Protein AF-A0A2P1JHE3-F1 (afdb_monomer_lite)

Secondary structure (DSSP, 8-state):
-HHHHHHHHHHHHHHHHHHHHHHHHHHHHHHHHHHHHHHHHHHHHHHHHHHHHHHHHSPTT-HHHHHHHHHHHHHHHHHHHHHHHHHHHHHHHHHHHHHHHT--

InterPro domains:
  IPR004117 Olfactory receptor, insect [PF02949] (7-103)
  IPR004117 Olfactory receptor, insect [PTHR21137] (5-103)

Sequence (104 aa):
MEKFSKAMVKNLVVCVQHHREIIKLAKDIQRIKEIGIFVLFASGALVLCTCLFQLSMVQFGSVESMMLLFFSICMLTEQFLYCWFGSDVIYKGSLILQAAYNTP

Foldseek 3Di:
DVVVVVVVVVVVVVVVVVVVVVVVVVVVCCVVCVVVLVCLVVVLVVLLVVLVVVLVVDDPPDPVNVVSVVVNVVSVVVNVVVVVVVVVVVVVVVVVVVVVVPDD

Organism: Anoplophora chinensis (NCBI:txid217632)

Radius of gyration: 22.86 Å; chains: 1; bounding box: 48×26×66 Å

Structure (mmCIF, N/CA/C/O backbone):
data_AF-A0A2P1JHE3-F1
#
_entry.id   AF-A0A2P1JHE3-F1
#
loop_
_atom_site.group_PDB
_atom_site.id
_atom_site.type_symbol
_atom_site.label_atom_id
_atom_site.label_alt_id
_atom_site.label_comp_id
_atom_site.label_asym_id
_atom_site.label_entity_id
_atom_site.label_seq_id
_atom_site.pdbx_PDB_ins_code
_atom_site.Cartn_x
_atom_site.Cartn_y
_atom_site.Cartn_z
_atom_site.occupancy
_atom_site.B_iso_or_equiv
_atom_site.auth_seq_id
_atom_site.auth_comp_id
_atom_site.auth_asym_id
_atom_site.auth_atom_id
_atom_site.pdbx_PDB_model_num
ATOM 1 N N . MET A 1 1 ? 23.849 13.761 -39.744 1.00 56.97 1 MET A N 1
ATOM 2 C CA . MET A 1 1 ? 22.495 13.203 -39.520 1.00 56.97 1 MET A CA 1
ATOM 3 C C . MET A 1 1 ? 22.518 11.734 -39.086 1.00 56.97 1 MET A C 1
ATOM 5 O O . MET A 1 1 ? 21.883 11.408 -38.094 1.00 56.97 1 MET A O 1
ATOM 9 N N . GLU A 1 2 ? 23.309 10.859 -39.717 1.00 71.25 2 GLU A N 1
ATOM 10 C CA . GLU A 1 2 ? 23.315 9.409 -39.418 1.00 71.25 2 GLU A CA 1
ATOM 11 C C . GLU A 1 2 ? 23.742 9.024 -37.981 1.00 71.25 2 GLU A C 1
ATOM 13 O O . GLU A 1 2 ? 23.157 8.131 -37.371 1.00 71.25 2 GLU A O 1
ATOM 18 N N . LYS A 1 3 ? 24.717 9.734 -37.388 1.00 74.06 3 LYS A N 1
ATOM 19 C CA . LYS A 1 3 ? 25.124 9.523 -35.981 1.00 74.06 3 LYS A CA 1
ATOM 20 C C . LYS A 1 3 ? 24.017 9.878 -34.976 1.00 74.06 3 LYS A C 1
ATOM 22 O O . LYS A 1 3 ? 23.912 9.231 -33.940 1.00 74.06 3 LYS A O 1
ATOM 27 N N . PHE A 1 4 ? 23.192 10.877 -35.295 1.00 77.31 4 PHE A N 1
ATOM 28 C CA . PHE A 1 4 ? 22.107 11.345 -34.429 1.00 77.31 4 PHE A CA 1
ATOM 29 C C . PHE A 1 4 ? 20.936 10.349 -34.423 1.00 77.31 4 PHE A 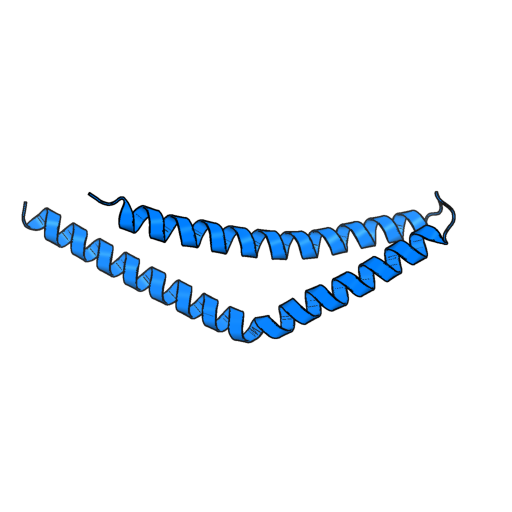C 1
ATOM 31 O O . PHE A 1 4 ? 20.444 9.981 -33.360 1.00 77.31 4 PHE A O 1
ATOM 38 N N . SER A 1 5 ? 20.584 9.808 -35.596 1.00 79.62 5 SER A N 1
ATOM 39 C CA . SER A 1 5 ? 19.575 8.746 -35.734 1.00 79.62 5 SER A CA 1
ATOM 40 C C . SER A 1 5 ? 19.979 7.458 -34.997 1.00 79.62 5 SER A C 1
ATOM 42 O O . SER A 1 5 ? 19.188 6.911 -34.231 1.00 79.62 5 SER A O 1
ATOM 44 N N . LYS A 1 6 ? 21.244 7.019 -35.113 1.00 81.62 6 LYS A N 1
ATOM 45 C CA . LYS A 1 6 ? 21.744 5.834 -34.384 1.00 81.62 6 LYS A CA 1
ATOM 46 C C . LYS A 1 6 ? 21.726 6.019 -32.861 1.00 81.62 6 LYS A C 1
ATOM 48 O O . LYS A 1 6 ? 21.399 5.078 -32.140 1.00 81.62 6 LYS A O 1
ATOM 53 N N . ALA A 1 7 ? 22.046 7.216 -32.365 1.00 83.12 7 ALA A N 1
ATOM 54 C CA . ALA A 1 7 ? 21.971 7.522 -30.936 1.00 83.12 7 ALA A CA 1
ATOM 55 C C . ALA A 1 7 ? 20.520 7.508 -30.420 1.00 83.12 7 ALA A C 1
ATOM 57 O O . ALA A 1 7 ? 20.252 6.940 -29.363 1.00 83.12 7 ALA A O 1
ATOM 58 N N . MET A 1 8 ? 19.578 8.063 -31.186 1.00 82.62 8 MET A N 1
ATOM 59 C CA . MET A 1 8 ? 18.152 8.077 -30.846 1.00 82.62 8 MET A CA 1
ATOM 60 C C . MET A 1 8 ? 17.562 6.661 -30.770 1.00 82.62 8 MET A C 1
ATOM 62 O O . MET A 1 8 ? 16.944 6.312 -29.766 1.00 82.62 8 MET A O 1
ATOM 66 N N . VAL A 1 9 ? 17.829 5.811 -31.768 1.00 84.31 9 VAL A N 1
ATOM 67 C CA . VAL A 1 9 ? 17.373 4.408 -31.776 1.00 84.31 9 VAL A CA 1
ATOM 68 C C . VAL A 1 9 ? 17.953 3.631 -30.593 1.00 84.31 9 VAL A C 1
ATOM 70 O O . VAL A 1 9 ? 17.238 2.877 -29.938 1.00 84.31 9 VAL A O 1
ATOM 73 N N . LYS A 1 10 ? 19.231 3.848 -30.260 1.00 87.81 10 LYS A N 1
ATOM 74 C CA . LYS A 1 10 ? 19.863 3.197 -29.105 1.00 87.81 10 LYS A CA 1
ATOM 75 C C . LYS A 1 10 ? 19.180 3.577 -27.786 1.00 87.81 10 LYS A C 1
ATOM 77 O O . LYS A 1 10 ? 18.931 2.697 -26.967 1.00 87.81 10 LYS A O 1
ATOM 82 N N . ASN A 1 11 ? 18.846 4.853 -27.593 1.00 85.88 11 ASN A N 1
ATOM 83 C CA . ASN A 1 11 ? 18.132 5.312 -26.397 1.00 85.88 11 ASN A CA 1
ATOM 84 C C . ASN A 1 11 ? 16.702 4.756 -26.329 1.00 85.88 11 ASN A C 1
ATOM 86 O O . ASN A 1 11 ? 16.262 4.339 -25.259 1.00 85.88 11 ASN A O 1
ATOM 90 N N . LEU A 1 12 ? 16.008 4.672 -27.468 1.00 84.62 12 LEU A N 1
ATOM 91 C CA . LEU A 1 12 ? 14.670 4.086 -27.540 1.00 84.62 12 LEU A CA 1
ATOM 92 C C . LEU A 1 12 ? 14.678 2.610 -27.122 1.00 84.62 12 LEU A C 1
ATOM 94 O O . LEU A 1 12 ? 13.848 2.198 -26.315 1.00 84.62 12 LEU A O 1
ATOM 98 N N . VAL A 1 13 ? 15.64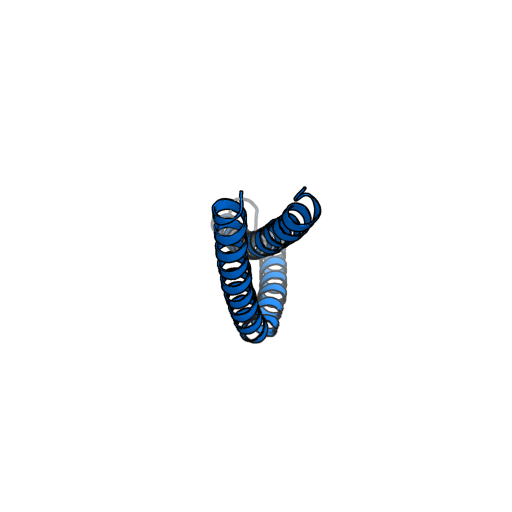6 1.827 -27.608 1.00 87.62 13 VAL A N 1
ATOM 99 C CA . VAL A 1 13 ? 15.802 0.412 -27.227 1.00 87.62 13 VAL A CA 1
ATOM 100 C C . VAL A 1 13 ? 16.006 0.268 -25.717 1.00 87.62 13 VAL A C 1
ATOM 102 O O . VAL A 1 13 ? 15.372 -0.582 -25.095 1.00 87.62 13 VAL A O 1
ATOM 105 N N . VAL A 1 14 ? 16.826 1.129 -25.106 1.00 89.38 14 VAL A N 1
ATOM 106 C CA . VAL A 1 14 ? 17.043 1.129 -23.649 1.00 89.38 14 VAL A CA 1
ATOM 10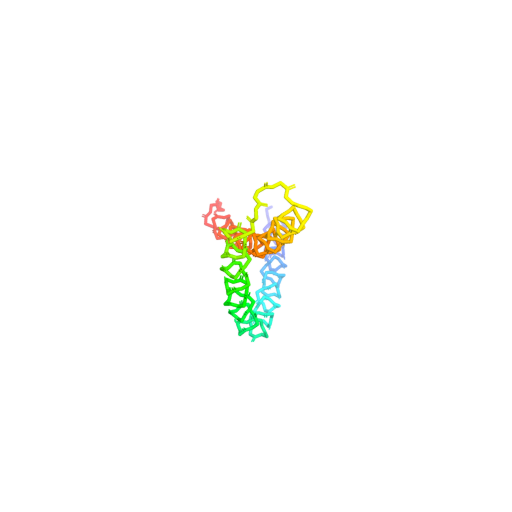7 C C . VAL A 1 14 ? 15.754 1.472 -22.894 1.00 89.38 14 VAL A C 1
ATOM 109 O O . VAL A 1 14 ? 15.407 0.767 -21.946 1.00 89.38 14 VAL A O 1
ATOM 112 N N . CYS A 1 15 ? 15.007 2.492 -23.329 1.00 85.56 15 CYS A N 1
ATOM 113 C CA . CYS A 1 15 ? 13.715 2.853 -22.737 1.00 85.56 15 CYS A CA 1
ATOM 114 C C . CYS A 1 15 ? 12.697 1.708 -22.813 1.00 85.56 15 CYS A C 1
ATOM 116 O O . CYS A 1 15 ? 12.059 1.387 -21.811 1.00 85.56 15 CYS A O 1
ATOM 118 N N . VAL A 1 16 ? 12.570 1.061 -23.974 1.00 86.94 16 VAL A N 1
ATOM 119 C CA . VAL A 1 16 ? 11.651 -0.071 -24.173 1.00 86.94 16 VAL A CA 1
ATOM 120 C C . VAL A 1 16 ? 12.042 -1.250 -23.286 1.00 86.94 16 VAL A C 1
ATOM 122 O O . VAL A 1 16 ? 11.178 -1.873 -22.667 1.00 86.94 16 VAL A O 1
ATOM 125 N N . GLN A 1 17 ? 13.336 -1.546 -23.178 1.00 90.19 17 GLN A N 1
ATOM 126 C CA . GLN A 1 17 ? 13.817 -2.648 -22.354 1.00 90.19 17 GLN A CA 1
ATOM 127 C C . GLN A 1 17 ? 13.590 -2.385 -20.862 1.00 90.19 17 GLN A C 1
ATOM 129 O O . GLN A 1 17 ? 13.108 -3.267 -20.157 1.00 90.19 17 GLN A O 1
ATOM 134 N N . HIS A 1 18 ? 13.833 -1.158 -20.396 1.00 87.62 18 HIS A N 1
ATOM 135 C CA . HIS A 1 18 ? 13.558 -0.767 -19.016 1.00 87.62 18 HIS A CA 1
ATOM 136 C C . HIS A 1 18 ? 12.055 -0.808 -18.694 1.00 87.62 18 HIS A C 1
ATOM 138 O O . HIS A 1 18 ? 11.648 -1.353 -17.671 1.00 87.62 18 HIS A O 1
ATOM 144 N N . HIS A 1 19 ? 11.208 -0.311 -19.600 1.00 87.06 19 HIS A N 1
ATOM 145 C CA . HIS A 1 19 ? 9.756 -0.371 -19.438 1.00 87.06 19 HIS A CA 1
ATOM 146 C C . HIS A 1 19 ? 9.236 -1.815 -19.382 1.00 87.06 19 HIS A C 1
ATOM 148 O O . HIS A 1 19 ? 8.353 -2.131 -18.584 1.00 87.06 19 HIS A O 1
ATOM 154 N N . ARG A 1 20 ? 9.821 -2.719 -20.177 1.00 87.88 20 ARG A N 1
ATOM 155 C CA . ARG A 1 20 ? 9.478 -4.145 -20.165 1.00 87.88 20 ARG A CA 1
ATOM 156 C C . ARG A 1 20 ? 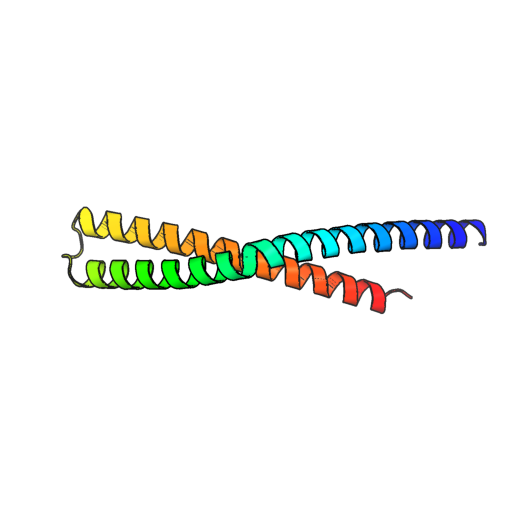9.784 -4.802 -18.819 1.00 87.88 20 ARG A C 1
ATOM 158 O O . ARG A 1 20 ? 8.958 -5.576 -18.341 1.00 87.88 20 ARG A O 1
ATOM 165 N N . GLU A 1 21 ? 10.919 -4.477 -18.205 1.00 88.56 21 GLU A N 1
ATOM 166 C CA . GLU A 1 21 ? 11.270 -4.971 -16.868 1.00 88.56 21 GLU A CA 1
ATOM 167 C C . GLU A 1 21 ? 10.325 -4.415 -15.792 1.00 88.56 21 GLU A C 1
ATOM 169 O O . GLU A 1 21 ? 9.848 -5.176 -14.952 1.00 88.56 21 GLU A O 1
ATOM 174 N N . ILE A 1 22 ? 9.950 -3.131 -15.869 1.00 87.00 22 ILE A N 1
ATOM 175 C CA . ILE A 1 22 ? 8.954 -2.526 -14.965 1.00 87.00 22 ILE A CA 1
ATOM 176 C C . ILE A 1 22 ? 7.599 -3.236 -15.080 1.00 87.00 22 ILE A C 1
ATOM 178 O O . ILE A 1 22 ? 6.998 -3.574 -14.064 1.00 87.00 22 ILE A O 1
ATOM 182 N N . ILE A 1 23 ? 7.118 -3.509 -16.300 1.00 86.12 23 ILE A N 1
ATOM 183 C CA . ILE A 1 23 ? 5.855 -4.238 -16.512 1.00 86.12 23 ILE A CA 1
ATOM 184 C C . ILE A 1 23 ? 5.942 -5.660 -15.956 1.00 86.12 23 ILE A C 1
ATOM 186 O O . ILE A 1 23 ? 4.969 -6.166 -15.397 1.00 86.12 23 ILE A O 1
ATOM 190 N N . LYS A 1 24 ? 7.083 -6.329 -16.131 1.00 87.56 24 LYS A N 1
ATOM 191 C CA . LYS A 1 24 ? 7.291 -7.695 -15.648 1.00 87.56 24 LYS A CA 1
ATOM 192 C C . LYS A 1 24 ? 7.254 -7.742 -14.121 1.00 87.56 24 LYS A C 1
ATOM 194 O O . LYS A 1 24 ? 6.475 -8.510 -13.567 1.00 87.56 24 LYS A O 1
ATOM 199 N N . LEU A 1 25 ? 7.979 -6.832 -13.470 1.00 83.12 25 LEU A N 1
ATOM 200 C CA . LEU A 1 25 ? 7.945 -6.649 -12.022 1.00 83.12 25 LEU A CA 1
ATOM 201 C C . LEU A 1 25 ? 6.530 -6.320 -11.526 1.00 83.12 25 LEU A C 1
ATOM 203 O O . LEU A 1 25 ? 6.060 -6.926 -10.568 1.00 83.12 25 LEU A O 1
ATOM 207 N N . ALA A 1 26 ? 5.826 -5.404 -12.195 1.00 83.12 26 ALA A N 1
ATOM 208 C CA . ALA A 1 26 ? 4.453 -5.055 -11.846 1.00 83.12 26 ALA A CA 1
ATOM 209 C C . ALA A 1 26 ? 3.514 -6.265 -11.948 1.00 83.12 26 ALA A C 1
ATOM 211 O O . ALA A 1 26 ? 2.732 -6.494 -11.033 1.00 83.12 26 ALA A O 1
ATOM 212 N N . LYS A 1 27 ? 3.625 -7.084 -13.002 1.00 81.56 27 LYS A N 1
ATOM 213 C CA . LYS A 1 27 ? 2.839 -8.320 -13.160 1.00 81.56 27 LYS A CA 1
ATOM 214 C C . LYS A 1 27 ? 3.142 -9.357 -12.085 1.00 81.56 27 LYS A C 1
ATOM 216 O O . LYS A 1 27 ? 2.212 -9.999 -11.601 1.00 81.56 27 LYS A O 1
ATOM 221 N N . ASP A 1 28 ? 4.406 -9.521 -11.711 1.00 82.12 28 ASP A N 1
ATOM 222 C CA . ASP A 1 28 ? 4.798 -10.457 -10.657 1.00 82.12 28 ASP A CA 1
ATOM 223 C C . ASP A 1 28 ? 4.262 -10.000 -9.292 1.00 82.12 28 ASP A C 1
ATOM 225 O O . ASP A 1 28 ? 3.684 -10.798 -8.553 1.00 82.12 28 ASP A O 1
ATOM 229 N N . ILE A 1 29 ? 4.340 -8.697 -8.995 1.00 79.75 29 ILE A N 1
ATOM 230 C CA . ILE A 1 29 ? 3.731 -8.101 -7.798 1.00 79.75 29 ILE A CA 1
ATOM 231 C C . ILE A 1 29 ? 2.212 -8.279 -7.826 1.00 79.75 29 ILE A C 1
ATOM 233 O O . ILE A 1 29 ? 1.630 -8.707 -6.834 1.00 79.75 29 ILE A O 1
ATOM 237 N N . GLN A 1 30 ? 1.566 -7.990 -8.954 1.00 78.19 30 GLN A N 1
ATOM 238 C CA . GLN A 1 30 ? 0.115 -8.051 -9.098 1.00 78.19 30 GLN A CA 1
ATOM 239 C C . GLN A 1 30 ? -0.408 -9.485 -8.937 1.00 78.19 30 GLN A C 1
ATOM 241 O O . GLN A 1 30 ? -1.386 -9.683 -8.227 1.00 78.19 30 GLN A O 1
ATOM 246 N N . ARG A 1 31 ? 0.293 -10.497 -9.466 1.00 75.19 31 ARG A N 1
ATOM 247 C CA . ARG A 1 31 ? -0.045 -11.919 -9.268 1.00 75.19 31 ARG A CA 1
ATOM 248 C C . ARG A 1 31 ? 0.054 -12.353 -7.804 1.00 75.19 31 ARG A C 1
ATOM 250 O O . ARG A 1 31 ? -0.751 -13.143 -7.333 1.00 75.19 31 ARG A O 1
ATOM 257 N N . ILE A 1 32 ? 1.045 -11.849 -7.073 1.00 70.62 32 ILE A N 1
ATOM 258 C CA . ILE A 1 32 ? 1.224 -12.178 -5.650 1.00 70.62 32 ILE A CA 1
ATOM 259 C C . ILE A 1 32 ? 0.223 -11.401 -4.776 1.00 70.62 32 ILE A C 1
ATOM 261 O O . ILE A 1 32 ? -0.154 -11.857 -3.697 1.00 70.62 32 ILE A O 1
ATOM 265 N N . LYS A 1 33 ? -0.209 -10.216 -5.224 1.00 65.19 33 LYS A N 1
ATOM 266 C CA . LYS A 1 33 ? -0.967 -9.254 -4.416 1.00 65.19 33 LYS A CA 1
ATOM 267 C C . LYS A 1 33 ? -2.442 -9.129 -4.784 1.00 65.19 33 LYS A C 1
ATOM 269 O O . LYS A 1 33 ? -3.150 -8.511 -4.005 1.00 65.19 33 LYS A O 1
ATOM 274 N N . GLU A 1 34 ? -2.941 -9.695 -5.882 1.00 77.12 34 GLU A N 1
ATOM 275 C CA . GLU A 1 34 ? -4.351 -9.535 -6.287 1.00 77.12 34 GLU A CA 1
ATOM 276 C C . GLU A 1 34 ? -5.328 -10.027 -5.208 1.00 77.12 34 GLU A C 1
ATOM 278 O O . GLU A 1 34 ? -6.221 -9.290 -4.789 1.00 77.12 34 GLU A O 1
ATOM 283 N N . ILE A 1 35 ? -5.084 -11.222 -4.660 1.00 81.75 35 ILE A N 1
ATOM 284 C CA . ILE A 1 35 ? -5.868 -11.775 -3.549 1.00 81.75 35 ILE A CA 1
ATOM 285 C C . ILE A 1 35 ? -5.599 -10.977 -2.267 1.00 81.75 35 ILE A C 1
ATOM 287 O O . ILE A 1 35 ? -6.523 -10.674 -1.517 1.00 81.75 35 ILE A O 1
ATOM 291 N N . GLY A 1 36 ? -4.342 -10.595 -2.023 1.00 85.56 36 GLY A N 1
ATOM 292 C CA . GLY A 1 36 ? -3.954 -9.849 -0.824 1.00 85.56 36 GLY A CA 1
ATOM 293 C C . GLY A 1 36 ? -4.606 -8.467 -0.732 1.00 85.56 36 GLY A C 1
ATOM 294 O O . GLY A 1 36 ? -5.080 -8.086 0.332 1.00 85.56 36 GLY A O 1
ATOM 295 N N . ILE A 1 37 ? -4.679 -7.740 -1.846 1.00 85.12 37 ILE A N 1
ATOM 296 C CA . ILE A 1 37 ? -5.332 -6.432 -1.943 1.00 85.12 37 ILE A CA 1
ATOM 297 C C . ILE A 1 37 ? -6.841 -6.606 -1.781 1.00 85.12 37 ILE A C 1
ATOM 299 O O . ILE A 1 37 ? -7.449 -5.875 -1.010 1.00 85.12 37 ILE A O 1
ATOM 303 N N . PHE A 1 38 ? -7.452 -7.605 -2.423 1.00 85.62 38 PHE A N 1
ATOM 304 C CA . PHE A 1 38 ? -8.880 -7.873 -2.240 1.00 85.62 38 PHE A CA 1
ATOM 305 C C . PHE A 1 38 ? -9.234 -8.135 -0.768 1.00 85.62 38 PHE A C 1
ATOM 307 O O . PHE A 1 38 ? -10.169 -7.538 -0.234 1.00 85.62 38 PHE A O 1
ATOM 314 N N . VAL A 1 39 ? -8.447 -8.974 -0.089 1.00 88.00 39 VAL A N 1
ATOM 315 C CA . VAL A 1 39 ? -8.630 -9.269 1.337 1.00 88.00 39 VAL A CA 1
ATOM 316 C C . VAL A 1 39 ? -8.390 -8.030 2.198 1.00 88.00 39 VAL A C 1
ATOM 318 O O . VAL A 1 39 ? -9.159 -7.812 3.126 1.00 88.00 39 VAL A O 1
ATOM 321 N N . LEU A 1 40 ? -7.386 -7.203 1.890 1.00 87.12 40 LEU A N 1
ATOM 322 C CA . LEU A 1 40 ? -7.119 -5.937 2.586 1.00 87.12 40 LEU A CA 1
ATOM 323 C C . LEU A 1 40 ? -8.293 -4.951 2.465 1.00 87.12 40 LEU A C 1
ATOM 325 O O . LEU A 1 40 ? -8.668 -4.305 3.442 1.00 87.12 40 LEU A O 1
ATOM 329 N N . PHE A 1 41 ? -8.905 -4.845 1.283 1.00 87.75 41 PHE A N 1
ATOM 330 C CA . PHE A 1 41 ? -10.079 -3.994 1.074 1.00 87.75 41 PHE A CA 1
ATOM 331 C C . PHE A 1 41 ? -11.319 -4.521 1.784 1.00 87.75 41 PHE A C 1
ATOM 333 O O . PHE A 1 41 ? -12.011 -3.754 2.453 1.00 87.75 41 PHE A O 1
ATOM 340 N N . ALA A 1 42 ? -11.578 -5.824 1.689 1.00 90.38 42 ALA A N 1
ATOM 341 C CA . ALA A 1 42 ? -12.710 -6.450 2.357 1.00 90.38 42 ALA A CA 1
ATOM 342 C C . ALA A 1 42 ? -12.582 -6.379 3.888 1.00 90.38 42 ALA A C 1
ATOM 344 O O . ALA A 1 42 ? -13.526 -5.979 4.568 1.00 90.38 42 ALA A O 1
ATOM 345 N N . SER A 1 43 ? -11.410 -6.715 4.437 1.00 89.44 43 SER A N 1
ATOM 346 C CA . SER A 1 43 ? -11.154 -6.649 5.878 1.00 89.44 43 SER A CA 1
ATOM 347 C C . SER A 1 43 ? -11.167 -5.208 6.380 1.00 89.44 43 SER A C 1
ATOM 349 O O . SER A 1 43 ? -11.816 -4.928 7.384 1.00 89.44 43 SER A O 1
ATOM 351 N N . GLY A 1 44 ? -10.548 -4.278 5.646 1.00 90.50 44 GLY A N 1
ATOM 352 C CA . GLY A 1 44 ? -10.577 -2.852 5.954 1.00 90.50 44 GLY A CA 1
ATOM 353 C C . GLY A 1 44 ? -12.002 -2.301 5.991 1.00 90.50 44 GLY A C 1
ATOM 354 O O . GLY A 1 44 ? -12.356 -1.597 6.932 1.00 90.50 44 GLY A O 1
ATOM 355 N N . ALA A 1 45 ? -12.855 -2.670 5.029 1.00 90.50 45 ALA A N 1
ATOM 356 C CA . ALA A 1 45 ? -14.260 -2.264 5.018 1.00 90.50 45 ALA A CA 1
ATOM 357 C C . ALA A 1 45 ? -15.028 -2.797 6.238 1.00 90.50 45 ALA A C 1
ATOM 359 O O . ALA A 1 45 ? -15.727 -2.033 6.899 1.00 90.50 45 ALA A O 1
ATOM 360 N N . LEU A 1 46 ? -14.861 -4.079 6.581 1.00 92.69 46 LEU A N 1
ATOM 361 C CA . LEU A 1 46 ? -15.497 -4.675 7.760 1.00 92.69 46 LEU A CA 1
ATOM 362 C C . LEU A 1 46 ? -15.047 -3.994 9.058 1.00 92.69 46 LEU A C 1
ATOM 364 O O . LEU A 1 46 ? -15.888 -3.641 9.884 1.00 92.69 46 LEU A O 1
ATOM 368 N N . VAL A 1 47 ? -13.740 -3.761 9.214 1.00 90.50 47 VAL A N 1
ATOM 369 C CA . VAL A 1 47 ? -13.177 -3.065 10.379 1.00 90.50 47 VAL A CA 1
ATOM 370 C C . VAL A 1 47 ? -13.753 -1.654 10.478 1.00 90.50 47 VAL A C 1
ATOM 372 O O . VAL A 1 47 ? -14.272 -1.282 11.528 1.00 90.50 47 VAL A O 1
ATOM 375 N N . LEU A 1 48 ? -13.772 -0.894 9.383 1.00 90.94 48 LEU A N 1
ATOM 376 C CA . LEU A 1 48 ? -14.339 0.455 9.370 1.00 90.94 48 LEU A CA 1
ATOM 377 C C . LEU A 1 48 ? -15.828 0.469 9.717 1.00 90.94 48 LEU A C 1
ATOM 379 O O . LEU A 1 48 ? -16.250 1.295 10.523 1.00 90.94 48 LEU A O 1
ATOM 383 N N . CYS A 1 49 ? -16.620 -0.461 9.183 1.00 91.00 49 CYS A N 1
ATOM 384 C CA . CYS A 1 49 ? -18.031 -0.591 9.542 1.00 91.00 49 CYS A CA 1
ATOM 385 C C . CYS A 1 49 ? -18.210 -0.866 11.040 1.00 91.00 49 CYS A C 1
ATOM 387 O O . CYS A 1 49 ? -19.054 -0.239 11.678 1.00 91.00 49 CYS A O 1
ATOM 389 N N . THR A 1 50 ? -17.401 -1.760 11.615 1.00 90.31 50 THR A N 1
ATOM 390 C CA . THR A 1 50 ? -17.470 -2.068 13.051 1.00 90.31 50 THR A CA 1
ATOM 391 C C . THR A 1 50 ? -17.056 -0.881 13.918 1.00 90.31 50 THR A C 1
ATOM 393 O O . THR A 1 50 ? -17.752 -0.575 14.884 1.00 90.31 50 THR A O 1
ATOM 396 N N . CYS A 1 51 ? -15.999 -0.152 13.549 1.00 89.56 51 CYS A N 1
ATOM 397 C CA . CYS A 1 51 ? -15.559 1.034 14.281 1.00 89.56 51 CYS A CA 1
ATOM 398 C C . CYS A 1 51 ? -16.581 2.173 14.200 1.00 89.56 51 CYS A C 1
ATOM 400 O O . CYS A 1 51 ? -16.866 2.801 15.215 1.00 89.56 51 CYS A O 1
ATOM 402 N N . LEU A 1 52 ? -17.181 2.412 13.030 1.00 88.50 52 LEU A N 1
ATOM 403 C CA . LEU A 1 52 ? -18.244 3.409 12.863 1.00 88.50 52 LEU A CA 1
ATOM 404 C C . LEU A 1 52 ? -19.497 3.043 13.666 1.00 88.50 52 LEU A C 1
ATOM 406 O O . LEU A 1 52 ? -20.111 3.912 14.282 1.00 88.50 52 LEU A O 1
ATOM 410 N N . PHE A 1 53 ? -19.856 1.758 13.706 1.00 90.06 53 PHE A N 1
ATOM 411 C CA . PHE A 1 53 ? -20.961 1.280 14.531 1.00 90.06 53 PHE A CA 1
ATOM 412 C C . PHE A 1 53 ? -20.678 1.469 16.027 1.00 90.06 53 PHE A C 1
ATOM 414 O O . PHE A 1 53 ? -21.523 1.994 16.748 1.00 90.06 53 PHE A O 1
ATOM 421 N N . GLN A 1 54 ? -19.478 1.116 16.493 1.00 89.00 54 GLN A N 1
ATOM 422 C CA . GLN A 1 54 ? -19.065 1.344 17.881 1.00 89.00 54 GLN A CA 1
ATOM 423 C C . GLN A 1 54 ? -19.055 2.835 18.234 1.00 89.00 54 GLN A C 1
ATOM 42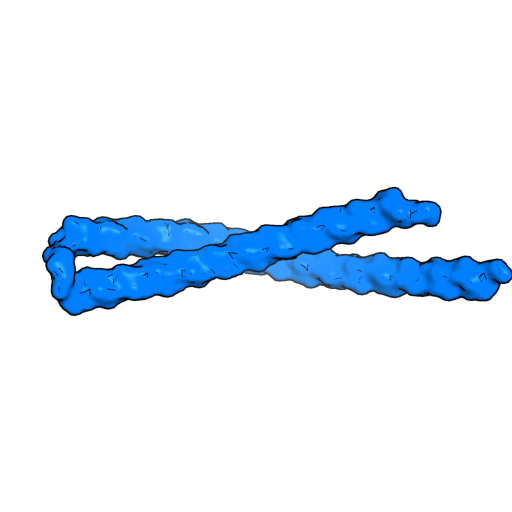5 O O . GLN A 1 54 ? -19.583 3.219 19.274 1.00 89.00 54 GLN A O 1
ATOM 430 N N . LEU A 1 55 ? -18.551 3.691 17.342 1.00 88.12 55 LEU A N 1
ATOM 431 C CA . LEU A 1 55 ? -18.593 5.147 17.501 1.00 88.12 55 LEU A CA 1
ATOM 432 C C . LEU A 1 55 ? -20.022 5.685 17.632 1.00 88.12 55 LEU A C 1
ATOM 434 O O . LEU A 1 55 ? -20.242 6.623 18.389 1.00 88.12 55 LEU A O 1
ATOM 438 N N . SER A 1 56 ? -20.992 5.086 16.935 1.00 86.94 56 SER A N 1
ATOM 439 C CA . SER A 1 56 ? -22.407 5.458 17.047 1.00 86.94 56 SER A CA 1
ATOM 440 C C . SER A 1 56 ? -23.055 5.030 18.369 1.00 86.94 56 SER A C 1
ATOM 442 O O . SER A 1 56 ? -24.121 5.545 18.704 1.00 86.94 56 SER A O 1
ATOM 444 N N . MET A 1 57 ? -22.468 4.068 19.085 1.00 86.25 57 MET A N 1
ATOM 445 C CA . MET A 1 57 ? -23.017 3.501 20.324 1.00 86.25 57 MET A CA 1
ATOM 446 C C . MET A 1 57 ? -22.358 4.091 21.582 1.00 86.25 57 MET A C 1
ATOM 448 O O . MET A 1 57 ? -22.972 4.110 22.647 1.00 86.25 57 MET A O 1
ATOM 452 N N . VAL A 1 58 ? -21.117 4.574 21.475 1.00 86.44 58 VAL A N 1
ATOM 453 C CA . VAL A 1 58 ? -20.365 5.194 22.576 1.00 86.44 58 VAL A CA 1
ATOM 454 C C . VAL A 1 58 ? -20.775 6.663 22.750 1.00 86.44 58 VAL A C 1
ATOM 456 O O . VAL A 1 58 ? -21.059 7.364 21.782 1.00 86.44 58 VAL A O 1
ATOM 459 N N . GLN A 1 59 ? -20.788 7.165 23.991 1.00 80.88 59 GLN A N 1
ATOM 460 C CA . GLN A 1 59 ? -21.057 8.584 24.241 1.00 80.88 59 GLN A CA 1
ATOM 461 C C . GLN A 1 59 ? -19.978 9.485 23.624 1.00 80.88 59 GLN A C 1
ATOM 463 O O . GLN A 1 59 ? -18.783 9.324 23.889 1.00 80.88 59 GLN A O 1
ATOM 468 N N . PHE A 1 60 ? -20.421 10.472 22.842 1.00 76.25 60 PHE A N 1
ATOM 469 C CA . PHE A 1 60 ? -19.554 11.495 22.264 1.00 76.25 60 PHE A CA 1
ATOM 470 C C . PHE A 1 60 ? -18.774 12.231 23.363 1.00 76.25 60 PHE A C 1
ATOM 472 O O . PHE A 1 60 ? -19.363 12.759 24.304 1.00 76.25 60 PHE A O 1
ATOM 479 N N . GLY A 1 61 ? -17.445 12.267 23.230 1.00 74.69 61 GLY A N 1
ATOM 480 C CA . GLY A 1 61 ? -16.548 12.936 24.178 1.00 74.69 61 GLY A CA 1
ATOM 481 C C . GLY A 1 61 ? -15.882 12.011 25.201 1.00 74.69 61 GLY A C 1
ATOM 482 O O . GLY A 1 61 ? -15.084 12.487 26.006 1.00 74.69 61 GLY A O 1
ATOM 483 N N . SER A 1 62 ? -16.149 10.700 25.168 1.00 87.00 62 SER A N 1
ATOM 484 C CA . SER A 1 62 ? -15.372 9.732 25.950 1.00 87.00 62 SER A CA 1
ATOM 485 C C . SER A 1 62 ? -13.979 9.509 25.341 1.00 87.00 62 SER A C 1
ATOM 487 O O . SER A 1 62 ? -13.790 9.606 24.125 1.00 87.00 62 SER A O 1
ATOM 489 N N . VAL A 1 63 ? -13.002 9.145 26.177 1.00 87.75 63 VAL A N 1
ATOM 490 C CA . VAL A 1 63 ? -11.648 8.761 25.725 1.00 87.75 63 VAL A CA 1
ATOM 491 C C . VAL A 1 63 ? -11.700 7.602 24.720 1.00 87.75 63 VAL A C 1
ATOM 493 O O . VAL A 1 63 ? -10.966 7.602 23.734 1.00 87.75 63 VAL A O 1
ATOM 496 N N . GLU A 1 64 ? -12.617 6.658 24.926 1.00 87.38 64 GLU A N 1
ATOM 497 C CA . GLU A 1 64 ? -12.850 5.519 24.035 1.00 87.38 64 GLU A CA 1
ATOM 498 C C . GLU A 1 64 ? -13.311 5.964 22.638 1.00 87.38 64 GLU A C 1
ATOM 500 O O . GLU A 1 64 ? -12.754 5.518 21.635 1.00 87.38 64 GLU A O 1
ATOM 505 N N . SER A 1 65 ? -14.255 6.912 22.556 1.00 86.81 65 SER A N 1
ATOM 506 C CA . SER A 1 65 ? -14.724 7.461 21.276 1.00 86.81 65 SER A CA 1
ATOM 507 C C . SER A 1 65 ? -13.593 8.139 20.497 1.00 86.81 65 SER A C 1
ATOM 509 O O . SER A 1 65 ? -13.473 7.960 19.287 1.00 86.81 65 SER A O 1
ATOM 511 N N . MET A 1 66 ? -12.708 8.859 21.191 1.00 88.44 66 MET A N 1
ATOM 512 C CA . MET A 1 66 ? -11.569 9.537 20.576 1.00 88.44 66 MET A CA 1
ATOM 513 C C . MET A 1 66 ? -10.535 8.533 20.048 1.00 88.44 66 MET A C 1
ATOM 515 O O . MET A 1 66 ? -10.062 8.679 18.921 1.00 88.44 66 MET A O 1
ATOM 519 N N . MET A 1 67 ? -10.229 7.479 20.811 1.00 89.38 67 MET A N 1
ATOM 520 C CA . MET A 1 67 ? -9.334 6.401 20.370 1.00 89.38 67 MET A CA 1
ATOM 521 C C . MET A 1 67 ? -9.884 5.653 19.147 1.00 89.38 67 MET A C 1
ATOM 523 O O . MET A 1 67 ? -9.142 5.433 18.189 1.00 89.38 67 MET A O 1
ATOM 527 N N . LEU A 1 68 ? -11.178 5.315 19.140 1.00 89.62 68 LEU A N 1
ATOM 528 C CA . LEU A 1 68 ? -11.840 4.662 18.005 1.00 89.62 68 LEU A CA 1
ATOM 529 C C . LEU A 1 68 ? -11.843 5.542 16.747 1.00 89.62 68 LEU A C 1
ATOM 531 O O . LEU A 1 68 ? -11.641 5.038 15.640 1.00 89.62 68 LEU A O 1
ATOM 535 N N . LEU A 1 69 ? -12.023 6.855 16.906 1.00 89.12 69 LEU A N 1
ATOM 536 C CA . LEU A 1 69 ? -11.933 7.831 15.817 1.00 89.12 69 LEU A CA 1
ATOM 537 C C . LEU A 1 69 ? -10.530 7.873 15.211 1.00 89.12 69 LEU A C 1
ATOM 539 O O . LEU A 1 69 ? -10.392 7.729 13.997 1.00 89.12 69 LEU A O 1
ATOM 543 N N . PHE A 1 70 ? -9.489 8.016 16.036 1.00 91.00 70 PHE A N 1
ATOM 544 C CA . PHE A 1 70 ? -8.108 8.006 15.549 1.00 91.00 70 PHE A CA 1
ATOM 545 C C . PHE A 1 70 ? -7.754 6.691 14.865 1.00 91.00 70 PHE A C 1
ATOM 547 O O . PHE A 1 70 ? -7.184 6.709 13.777 1.00 91.00 70 PHE A O 1
ATOM 554 N N . PHE A 1 71 ? -8.141 5.559 15.453 1.00 90.69 71 PHE A N 1
ATOM 555 C CA . PHE A 1 71 ? -7.943 4.251 14.841 1.00 90.69 71 PHE A CA 1
ATOM 556 C C . PHE A 1 71 ? -8.619 4.162 13.465 1.00 90.69 71 PHE A C 1
ATOM 558 O O . PHE A 1 71 ? -7.978 3.781 12.487 1.00 90.69 71 PHE A O 1
ATOM 565 N N . SER A 1 72 ? -9.875 4.604 13.356 1.00 89.69 72 SER A N 1
ATOM 566 C CA . SER A 1 72 ? -10.616 4.617 12.089 1.00 89.69 72 SER A CA 1
ATOM 567 C C . SER A 1 72 ? -9.946 5.500 11.033 1.00 89.69 72 SER A C 1
ATOM 569 O O . SER A 1 72 ? -9.818 5.093 9.881 1.00 89.69 72 SER A O 1
ATOM 571 N N . ILE A 1 73 ? -9.472 6.690 11.418 1.00 91.19 73 ILE A N 1
ATOM 572 C CA . ILE A 1 73 ? -8.759 7.615 10.523 1.00 91.19 73 ILE A CA 1
ATOM 573 C C . ILE A 1 73 ? -7.438 7.003 10.045 1.00 91.19 73 ILE A C 1
ATOM 575 O O . ILE A 1 73 ? -7.119 7.087 8.857 1.00 91.19 73 ILE A O 1
ATOM 579 N N . CYS A 1 74 ? -6.683 6.356 10.934 1.00 91.56 74 CYS A N 1
ATOM 580 C CA . CYS A 1 74 ? -5.446 5.665 10.572 1.00 91.56 74 CYS A CA 1
ATOM 581 C C . CYS A 1 74 ? -5.706 4.548 9.552 1.00 91.56 74 CYS A C 1
ATOM 583 O O . CYS A 1 74 ? -5.051 4.510 8.512 1.00 91.56 74 CYS A O 1
ATOM 585 N N . MET A 1 75 ? -6.707 3.697 9.796 1.00 88.88 75 MET A N 1
ATOM 586 C CA . MET A 1 75 ? -7.071 2.604 8.884 1.00 88.88 75 MET A CA 1
ATOM 587 C C . MET A 1 75 ? -7.572 3.124 7.526 1.00 88.88 75 MET A C 1
ATOM 589 O O . MET A 1 75 ? -7.213 2.586 6.478 1.00 88.88 75 MET A O 1
ATOM 593 N N . LEU A 1 76 ? -8.353 4.212 7.516 1.00 89.38 76 LEU A N 1
ATOM 594 C CA . LEU A 1 76 ? -8.767 4.894 6.283 1.00 89.38 76 LEU A CA 1
ATOM 595 C C . LEU A 1 76 ? -7.572 5.444 5.504 1.00 89.38 76 LEU A C 1
ATOM 597 O O . LEU A 1 76 ? -7.538 5.343 4.279 1.00 89.38 76 LEU 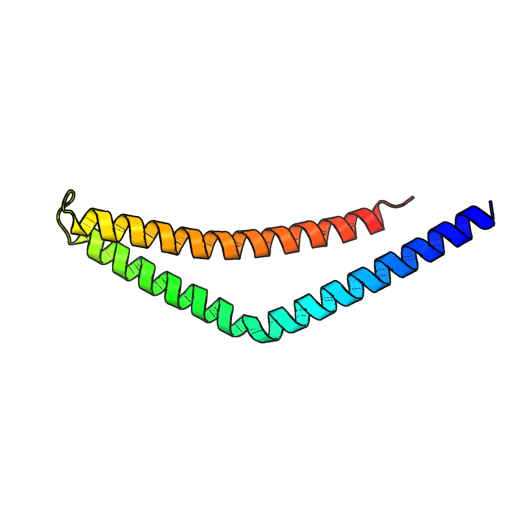A O 1
ATOM 601 N N . THR A 1 77 ? -6.597 6.019 6.208 1.00 91.56 77 THR A N 1
ATOM 602 C CA . THR A 1 77 ? -5.389 6.582 5.596 1.00 91.56 77 THR A CA 1
ATOM 603 C C . THR A 1 77 ? -4.557 5.490 4.937 1.00 91.56 77 THR A C 1
ATOM 605 O O . THR A 1 77 ? -4.108 5.669 3.806 1.00 91.56 77 THR A O 1
ATOM 608 N N . GLU A 1 78 ? -4.394 4.345 5.601 1.00 87.81 78 GLU A N 1
ATOM 609 C CA . GLU A 1 78 ? -3.696 3.192 5.033 1.00 87.81 78 GLU A CA 1
ATOM 610 C C . GLU A 1 78 ? -4.349 2.757 3.713 1.00 87.81 78 GLU A C 1
ATOM 612 O O . GLU A 1 78 ? -3.678 2.685 2.682 1.00 87.81 78 GLU A O 1
ATOM 617 N N . GLN A 1 79 ? -5.673 2.583 3.706 1.00 89.19 79 GLN A N 1
ATOM 618 C CA . GLN A 1 79 ? -6.406 2.201 2.501 1.00 89.19 79 GLN A CA 1
ATOM 619 C C . GLN A 1 79 ? -6.304 3.253 1.386 1.00 89.19 79 GLN A C 1
ATOM 621 O O . GLN A 1 79 ? -6.105 2.924 0.213 1.00 89.19 79 GLN A O 1
ATOM 626 N N . PHE A 1 80 ? -6.422 4.532 1.746 1.00 89.31 80 PHE A N 1
ATOM 627 C CA . PHE A 1 80 ? -6.325 5.640 0.804 1.00 89.31 80 PHE A CA 1
ATOM 628 C C . PHE A 1 80 ? -4.954 5.691 0.126 1.00 89.31 80 PHE A C 1
ATOM 630 O O . PHE A 1 80 ? -4.882 5.881 -1.088 1.00 89.31 80 PHE A O 1
ATOM 637 N N . LEU A 1 81 ? -3.871 5.468 0.875 1.00 90.62 81 LEU A N 1
ATOM 638 C CA . LEU A 1 81 ? -2.521 5.429 0.317 1.00 90.62 81 LEU A CA 1
ATOM 639 C C . LEU A 1 81 ? -2.371 4.300 -0.709 1.00 90.62 81 LEU A C 1
ATOM 641 O O . LEU A 1 81 ? -1.849 4.545 -1.797 1.00 90.62 81 LEU A O 1
ATOM 645 N N . TYR A 1 82 ? -2.878 3.095 -0.425 1.00 87.31 82 TYR A N 1
ATOM 646 C CA . TYR A 1 82 ? -2.871 1.997 -1.401 1.00 87.31 82 TYR A CA 1
ATOM 647 C C . TYR A 1 82 ? -3.634 2.357 -2.688 1.00 87.31 82 TYR A C 1
ATOM 649 O O . TYR A 1 82 ? -3.115 2.140 -3.787 1.00 87.31 82 TYR A O 1
ATOM 657 N N . CYS A 1 83 ? -4.821 2.967 -2.575 1.00 88.31 83 CYS A N 1
ATOM 658 C CA . CYS A 1 83 ? -5.582 3.477 -3.726 1.00 88.31 83 CYS A CA 1
ATOM 659 C C . CYS A 1 83 ? -4.816 4.545 -4.516 1.00 88.31 83 CYS A C 1
ATOM 661 O O . CYS A 1 83 ? -4.840 4.553 -5.752 1.00 88.31 83 CYS A O 1
ATOM 663 N N . TRP A 1 84 ? -4.155 5.460 -3.807 1.00 91.00 84 TRP A N 1
ATOM 664 C CA . TRP A 1 84 ? -3.407 6.562 -4.398 1.00 91.00 84 TRP A CA 1
ATOM 665 C C . TRP A 1 84 ? -2.235 6.046 -5.227 1.00 91.00 84 TRP A C 1
ATOM 667 O O . TRP A 1 84 ? -2.104 6.408 -6.394 1.00 91.00 84 TRP A O 1
ATOM 677 N N . PHE A 1 85 ? -1.429 5.139 -4.667 1.00 87.44 85 PHE A N 1
ATOM 678 C CA . PHE A 1 85 ? -0.322 4.520 -5.395 1.00 87.44 85 PHE A CA 1
ATOM 679 C C . PHE A 1 85 ? -0.805 3.744 -6.622 1.00 87.44 85 PHE A C 1
ATOM 681 O O . PHE A 1 85 ? -0.204 3.862 -7.688 1.00 87.44 85 PHE A O 1
ATOM 688 N N . GLY A 1 86 ? -1.909 2.998 -6.510 1.00 87.00 86 GLY A N 1
ATOM 689 C CA . GLY A 1 86 ? -2.507 2.320 -7.663 1.00 87.00 86 GLY A CA 1
ATOM 690 C C . GLY A 1 86 ? -2.906 3.297 -8.774 1.00 87.00 86 GLY A C 1
ATOM 691 O O . GLY A 1 86 ? -2.597 3.074 -9.944 1.00 87.00 86 GLY A O 1
ATOM 692 N N . SER A 1 87 ? -3.529 4.416 -8.404 1.00 87.94 87 SER A N 1
ATOM 693 C CA . SER A 1 87 ? -3.953 5.458 -9.348 1.00 87.94 87 SER A CA 1
ATOM 694 C C . SER A 1 87 ? -2.771 6.174 -10.005 1.00 87.94 87 SER A C 1
ATOM 696 O O . SER A 1 87 ? -2.787 6.401 -11.213 1.00 87.94 87 SER A O 1
ATOM 698 N N . ASP A 1 88 ? -1.722 6.485 -9.241 1.00 90.50 88 ASP A N 1
ATOM 699 C CA . ASP A 1 88 ? -0.506 7.128 -9.750 1.00 90.50 88 ASP A CA 1
ATOM 700 C C . ASP A 1 88 ? 0.232 6.232 -10.757 1.00 90.50 88 ASP A C 1
ATOM 702 O O . ASP A 1 88 ? 0.656 6.700 -11.815 1.00 90.50 88 ASP A O 1
ATOM 706 N N . VAL A 1 89 ? 0.303 4.922 -10.494 1.00 87.62 89 VAL A N 1
ATOM 707 C CA . VAL A 1 89 ? 0.871 3.944 -11.435 1.00 87.62 89 VAL A CA 1
ATOM 708 C C . VAL A 1 89 ? 0.075 3.908 -12.742 1.00 87.62 89 VAL A C 1
ATOM 710 O O . VAL A 1 89 ? 0.673 3.936 -13.821 1.00 87.62 89 VAL A O 1
ATOM 713 N N . ILE A 1 90 ? -1.260 3.892 -12.670 1.00 87.44 90 ILE A N 1
ATOM 714 C CA . ILE A 1 90 ? -2.130 3.916 -13.859 1.00 87.44 90 ILE A CA 1
ATOM 715 C C . ILE A 1 90 ? -1.929 5.216 -14.649 1.00 87.44 90 ILE A C 1
ATOM 717 O O . ILE A 1 90 ? -1.778 5.181 -15.872 1.00 87.44 90 ILE A O 1
ATOM 721 N N . TYR A 1 91 ? -1.878 6.357 -13.961 1.00 89.62 91 TYR A N 1
ATOM 722 C CA . TYR A 1 91 ? -1.682 7.668 -14.575 1.00 89.62 91 TYR A CA 1
ATOM 723 C C . TYR A 1 91 ? -0.313 7.797 -15.254 1.00 89.62 91 TYR A C 1
ATOM 725 O O . TYR A 1 91 ? -0.216 8.184 -16.417 1.00 89.62 91 TYR A O 1
ATOM 733 N N . LYS A 1 92 ? 0.771 7.405 -14.580 1.00 86.69 92 LYS A N 1
ATOM 734 C CA . LYS A 1 92 ? 2.109 7.393 -15.190 1.00 86.69 92 LYS A CA 1
ATOM 735 C C . LYS A 1 92 ? 2.177 6.436 -16.380 1.00 86.69 92 LYS A C 1
ATOM 737 O O . LYS A 1 92 ? 2.841 6.745 -17.367 1.00 86.69 92 LYS A O 1
ATOM 742 N N . GLY A 1 93 ? 1.467 5.309 -16.320 1.00 86.44 93 GLY A N 1
ATOM 743 C CA . GLY A 1 93 ? 1.337 4.380 -17.441 1.00 86.44 93 GLY A CA 1
ATOM 744 C C . GLY A 1 93 ? 0.679 5.011 -18.673 1.00 86.44 93 GLY A C 1
ATOM 745 O O . GLY A 1 93 ? 1.167 4.822 -19.788 1.00 86.44 93 GLY A O 1
ATOM 746 N N . SER A 1 94 ? -0.382 5.803 -18.493 1.00 86.31 94 SER A N 1
ATOM 747 C CA . SER A 1 94 ? -1.065 6.471 -19.611 1.00 86.31 94 SER A CA 1
ATOM 748 C C . SER A 1 94 ? -0.223 7.585 -20.243 1.00 86.31 94 SER A C 1
ATOM 750 O O . SER A 1 94 ? -0.254 7.755 -21.464 1.00 86.31 94 SER A O 1
ATOM 752 N N . LEU A 1 95 ? 0.603 8.281 -19.455 1.00 88.25 95 LEU A N 1
ATOM 753 C CA . LEU A 1 95 ? 1.543 9.288 -19.961 1.00 88.25 95 LEU A CA 1
ATOM 754 C C . LEU A 1 95 ? 2.605 8.694 -20.895 1.00 88.25 95 LEU A C 1
ATOM 756 O O . LEU A 1 95 ? 2.964 9.330 -21.883 1.00 88.25 95 LEU A O 1
ATOM 760 N N . ILE A 1 96 ? 3.089 7.475 -20.626 1.00 85.06 96 ILE A N 1
ATOM 761 C CA . ILE A 1 96 ? 4.050 6.786 -21.509 1.00 85.06 96 ILE A CA 1
ATOM 762 C C . ILE A 1 96 ? 3.421 6.535 -22.884 1.00 85.06 96 ILE A C 1
ATOM 764 O O . ILE A 1 96 ? 4.060 6.775 -23.909 1.00 85.06 96 ILE A O 1
ATOM 768 N N . LEU A 1 97 ? 2.156 6.102 -22.912 1.00 79.88 97 LEU A N 1
ATOM 769 C CA . LEU A 1 97 ? 1.411 5.898 -24.153 1.00 79.88 97 LEU A CA 1
ATOM 770 C C . LEU A 1 97 ? 1.267 7.216 -24.927 1.00 79.88 97 LEU A C 1
ATOM 772 O O . LEU A 1 97 ? 1.567 7.265 -26.117 1.00 79.88 97 LEU A O 1
ATOM 776 N N . GLN A 1 98 ? 0.867 8.295 -24.251 1.00 85.19 98 GLN A N 1
ATOM 777 C CA . GLN A 1 98 ? 0.733 9.616 -24.872 1.00 85.19 98 GLN A CA 1
ATOM 778 C C . GLN A 1 98 ? 2.064 10.156 -25.407 1.00 85.19 98 GLN A C 1
ATOM 780 O O . GLN A 1 98 ? 2.104 10.695 -26.510 1.00 85.19 98 GLN A O 1
ATOM 785 N N . ALA A 1 99 ? 3.160 9.985 -24.666 1.00 84.00 99 ALA A N 1
ATOM 786 C CA . ALA A 1 99 ? 4.488 10.403 -25.103 1.00 84.00 99 ALA A CA 1
ATOM 787 C C . ALA A 1 99 ? 4.943 9.644 -26.360 1.00 84.00 99 ALA A C 1
ATOM 789 O O . ALA A 1 99 ? 5.495 10.254 -27.273 1.00 84.00 99 ALA A O 1
ATOM 790 N N . ALA A 1 100 ? 4.656 8.341 -26.447 1.00 80.56 100 ALA A N 1
ATOM 791 C CA . ALA A 1 100 ? 4.954 7.543 -27.634 1.00 80.56 100 ALA A CA 1
ATOM 792 C C . ALA A 1 100 ? 4.159 8.002 -28.871 1.00 80.56 100 ALA A C 1
ATOM 794 O O . ALA A 1 100 ? 4.717 8.048 -29.962 1.00 80.56 100 ALA A O 1
ATOM 795 N N . TYR A 1 101 ? 2.885 8.380 -28.706 1.00 81.00 101 TYR A N 1
ATOM 796 C CA . TYR A 1 101 ? 2.045 8.878 -29.806 1.00 81.00 101 TYR A CA 1
ATOM 797 C C . TYR A 1 101 ? 2.399 10.297 -30.263 1.00 81.00 101 TYR A C 1
ATOM 799 O O . TYR A 1 101 ? 2.308 10.592 -31.449 1.00 81.00 101 TYR A O 1
ATOM 807 N N . ASN A 1 102 ? 2.803 11.172 -29.341 1.00 83.81 102 ASN A N 1
ATOM 808 C CA . ASN A 1 102 ? 3.116 12.575 -29.631 1.00 83.81 102 ASN A CA 1
ATOM 809 C C . ASN A 1 102 ? 4.576 12.800 -30.072 1.00 83.81 102 ASN A C 1
ATOM 811 O O . ASN A 1 102 ? 5.023 13.946 -30.137 1.00 83.81 102 ASN A O 1
ATOM 815 N N . THR A 1 103 ? 5.339 11.734 -30.336 1.00 73.75 103 THR A N 1
ATOM 816 C CA . THR A 1 103 ? 6.703 11.860 -30.868 1.00 73.75 103 THR A CA 1
ATOM 817 C C . THR A 1 103 ? 6.626 12.177 -32.376 1.00 73.75 103 THR A C 1
ATOM 819 O O . THR A 1 103 ? 5.982 11.409 -33.089 1.00 73.75 103 THR A O 1
ATOM 822 N N . PRO A 1 104 ? 7.218 13.292 -32.859 1.00 57.72 104 PRO A N 1
ATOM 823 C CA . PRO A 1 104 ? 7.189 13.691 -34.272 1.00 57.72 104 PRO A CA 1
ATOM 824 C C . PRO A 1 104 ? 8.032 12.793 -35.188 1.00 57.72 104 PRO A C 1
ATOM 826 O O . PRO A 1 104 ? 8.994 12.158 -34.693 1.00 57.72 104 PRO A O 1
#

pLDDT: mean 85.19, std 6.42, range [56.97, 92.69]